Protein AF-A0A6G2A3Z2-F1 (afdb_monomer)

Secondary structure (DSSP, 8-state):
----HHHHHHHHHHHSPTT-EEEGGGGTTTS-HHHHHHHHHHHHHTTSSEEEETTEEE---EETTTTEE----GGGGS--

Mean predicted aligned error: 8.91 Å

Organism: NCBI:txid853

Structure (mmCIF, N/CA/C/O backbone):
data_AF-A0A6G2A3Z2-F1
#
_entr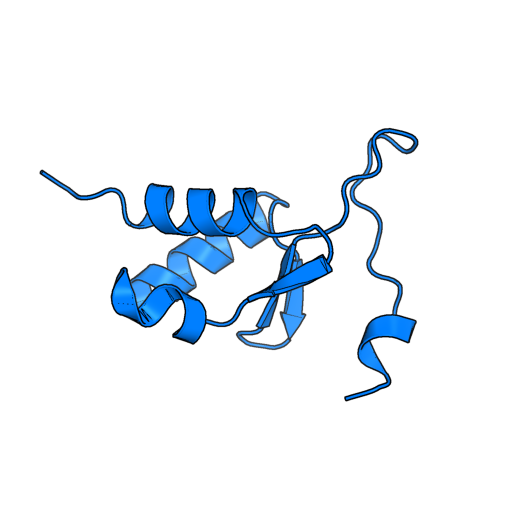y.id   AF-A0A6G2A3Z2-F1
#
loop_
_atom_site.group_PDB
_atom_site.id
_at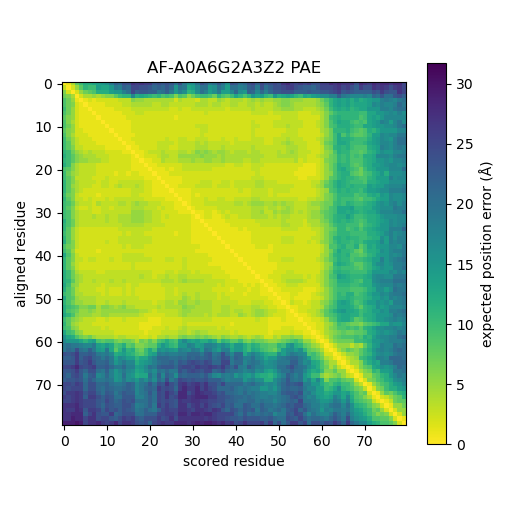om_site.type_symbol
_atom_site.label_atom_id
_atom_site.label_alt_id
_atom_site.label_comp_id
_atom_site.label_asym_id
_atom_site.label_entity_id
_atom_site.label_seq_id
_atom_site.pdbx_PDB_ins_code
_atom_site.Cartn_x
_atom_site.Cartn_y
_atom_site.Cartn_z
_atom_site.occupancy
_atom_site.B_iso_or_equiv
_atom_site.auth_seq_id
_atom_site.auth_comp_id
_atom_site.auth_asym_id
_atom_site.auth_atom_id
_atom_site.pdbx_PDB_model_num
ATOM 1 N N . MET A 1 1 ? 12.618 5.882 -22.251 1.00 41.09 1 MET A N 1
ATOM 2 C CA . MET A 1 1 ? 11.323 6.278 -21.659 1.00 41.09 1 MET A CA 1
ATOM 3 C C . MET A 1 1 ? 11.199 5.500 -20.364 1.00 41.09 1 MET A C 1
ATOM 5 O O . MET A 1 1 ? 10.998 4.298 -20.418 1.00 41.09 1 MET A O 1
ATOM 9 N N . ALA A 1 2 ? 11.497 6.120 -19.221 1.00 43.28 2 ALA A N 1
ATOM 10 C CA . ALA A 1 2 ? 11.390 5.431 -17.940 1.00 43.28 2 ALA A CA 1
ATOM 11 C C . ALA A 1 2 ? 9.899 5.287 -17.633 1.00 43.28 2 ALA A C 1
ATOM 13 O O . ALA A 1 2 ? 9.274 6.242 -17.172 1.00 43.28 2 ALA A O 1
ATOM 14 N N . ASN A 1 3 ? 9.321 4.134 -17.983 1.00 55.28 3 ASN A N 1
ATOM 15 C CA . ASN A 1 3 ? 7.993 3.756 -17.523 1.00 55.28 3 ASN A CA 1
ATOM 16 C C . ASN A 1 3 ? 7.960 4.016 -16.021 1.00 55.28 3 ASN A C 1
ATOM 18 O O . ASN A 1 3 ? 8.794 3.508 -15.271 1.00 55.28 3 ASN A O 1
ATOM 22 N N . GLY A 1 4 ? 7.076 4.916 -15.602 1.00 78.88 4 GLY A N 1
ATOM 23 C CA . GLY A 1 4 ? 6.982 5.314 -14.211 1.00 78.88 4 GLY A CA 1
ATOM 24 C C . GLY A 1 4 ? 6.385 4.166 -13.418 1.00 78.88 4 GLY A C 1
ATOM 25 O O . GLY A 1 4 ? 5.203 4.219 -13.111 1.00 78.88 4 GLY A O 1
ATOM 26 N N . TYR A 1 5 ? 7.175 3.145 -13.078 1.00 85.81 5 TYR A N 1
ATOM 27 C CA . TYR A 1 5 ? 6.741 2.022 -12.242 1.00 85.81 5 TYR A CA 1
ATOM 28 C C . TYR A 1 5 ? 6.095 2.529 -10.951 1.00 85.81 5 TYR A C 1
ATOM 30 O O . TYR A 1 5 ? 5.059 2.042 -10.517 1.00 85.81 5 TYR A O 1
ATOM 38 N N . SER A 1 6 ? 6.653 3.608 -10.397 1.00 84.25 6 SER A N 1
ATOM 39 C CA . SER A 1 6 ? 6.081 4.357 -9.280 1.00 84.25 6 SER A CA 1
ATOM 40 C C . SER A 1 6 ? 4.666 4.873 -9.555 1.00 84.25 6 SER A C 1
ATOM 42 O O . SER A 1 6 ? 3.802 4.770 -8.687 1.00 84.25 6 SER A O 1
ATOM 44 N N . LYS A 1 7 ? 4.419 5.411 -10.753 1.00 87.88 7 LYS A N 1
ATOM 45 C CA . LYS A 1 7 ? 3.113 5.906 -11.192 1.00 87.88 7 LYS A CA 1
ATOM 46 C C . LYS A 1 7 ? 2.125 4.756 -11.390 1.00 87.88 7 LYS A C 1
ATOM 48 O O . LYS A 1 7 ? 1.025 4.852 -10.867 1.00 87.88 7 LYS A O 1
ATOM 53 N N . GLN A 1 8 ? 2.528 3.670 -12.050 1.00 90.88 8 GLN A N 1
ATOM 54 C CA . GLN A 1 8 ? 1.665 2.502 -12.281 1.00 90.88 8 GLN A CA 1
ATOM 55 C C . GLN A 1 8 ? 1.234 1.841 -10.966 1.00 90.88 8 GLN A C 1
ATOM 57 O O . GLN A 1 8 ? 0.043 1.644 -10.740 1.00 90.88 8 GLN A O 1
ATOM 62 N N . ILE A 1 9 ? 2.185 1.596 -10.055 1.00 90.81 9 ILE A N 1
ATOM 63 C CA . ILE A 1 9 ? 1.904 1.075 -8.707 1.00 90.81 9 ILE A CA 1
ATOM 64 C C . ILE A 1 9 ? 0.928 2.009 -7.977 1.00 90.81 9 ILE A C 1
ATOM 66 O O . ILE A 1 9 ? -0.057 1.567 -7.389 1.00 90.81 9 ILE A O 1
ATOM 70 N N . GLN A 1 10 ? 1.168 3.322 -8.040 1.00 88.56 10 GLN A N 1
ATOM 71 C CA . GLN A 1 10 ? 0.305 4.303 -7.391 1.00 88.56 10 GLN A CA 1
ATOM 72 C C . GLN A 1 10 ? -1.103 4.352 -8.006 1.00 88.56 10 GLN A C 1
ATOM 74 O O . GLN A 1 10 ? -2.071 4.510 -7.267 1.00 88.56 10 GLN A O 1
ATOM 79 N N . GLU A 1 11 ? -1.239 4.237 -9.326 1.00 90.19 11 GLU A N 1
ATOM 80 C CA . GLU A 1 11 ? -2.530 4.203 -10.022 1.00 90.19 11 GLU A CA 1
ATOM 81 C C . GLU A 1 11 ? -3.332 2.952 -9.656 1.00 90.19 11 GLU A C 1
ATOM 83 O O . GLU A 1 11 ? -4.510 3.077 -9.327 1.00 90.19 11 GLU A O 1
ATOM 88 N N . GLN A 1 12 ? -2.691 1.781 -9.594 1.00 91.25 12 GLN A N 1
ATOM 89 C CA . GLN A 1 12 ? -3.332 0.535 -9.162 1.00 91.25 12 GLN A CA 1
ATOM 90 C C . GLN A 1 12 ? -3.841 0.637 -7.715 1.00 91.25 12 GLN A C 1
ATOM 92 O O . GLN A 1 12 ? -4.991 0.302 -7.432 1.00 91.25 12 GLN A O 1
ATOM 97 N N . ILE A 1 13 ? -3.041 1.208 -6.809 1.00 89.88 13 ILE A N 1
ATOM 98 C CA . ILE A 1 13 ? -3.464 1.454 -5.421 1.00 89.88 13 ILE A CA 1
AT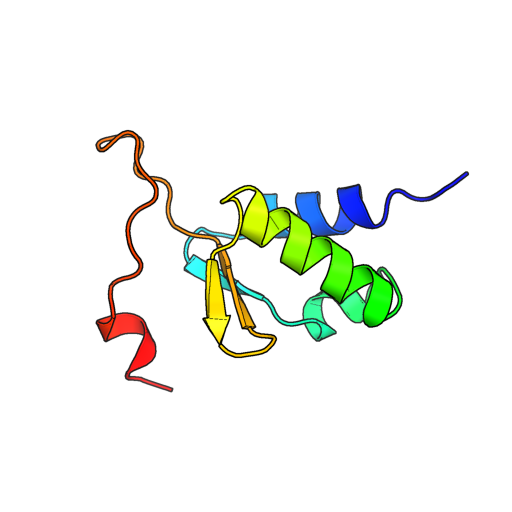OM 99 C C . ILE A 1 13 ? -4.607 2.480 -5.362 1.00 89.88 13 ILE A C 1
ATOM 101 O O . ILE A 1 13 ? -5.555 2.326 -4.592 1.00 89.88 13 ILE A O 1
ATOM 105 N N . LYS A 1 14 ? -4.564 3.545 -6.173 1.00 86.31 14 LYS A N 1
ATOM 106 C CA . LYS A 1 14 ? -5.646 4.545 -6.231 1.00 86.31 14 LYS A CA 1
ATOM 107 C C . LYS A 1 14 ? -6.954 3.955 -6.739 1.00 86.31 14 LYS A C 1
ATOM 109 O O . LYS A 1 14 ? -7.990 4.313 -6.186 1.00 86.31 14 LYS A O 1
ATOM 114 N N . ALA A 1 15 ? -6.893 3.077 -7.734 1.00 89.12 15 ALA A N 1
ATOM 115 C CA . ALA A 1 15 ? -8.056 2.427 -8.327 1.00 89.12 15 ALA A CA 1
ATOM 116 C C . ALA A 1 15 ? -8.700 1.385 -7.398 1.00 89.12 15 ALA A C 1
ATOM 118 O O . ALA A 1 15 ? -9.899 1.143 -7.497 1.00 89.12 15 ALA A O 1
ATOM 119 N N . ALA A 1 16 ? -7.931 0.792 -6.483 1.00 88.88 16 ALA A N 1
ATOM 120 C CA . ALA A 1 16 ? -8.454 -0.167 -5.518 1.00 88.88 16 ALA A CA 1
ATOM 121 C C . ALA A 1 16 ? -9.400 0.469 -4.487 1.00 88.88 16 ALA A C 1
ATOM 123 O O . ALA A 1 16 ? -9.288 1.654 -4.158 1.00 88.88 16 ALA A O 1
ATOM 124 N N . ALA A 1 17 ? -10.289 -0.337 -3.911 1.00 85.81 17 ALA A N 1
ATOM 125 C CA . ALA A 1 17 ? -11.159 0.101 -2.826 1.00 85.81 17 ALA A CA 1
ATOM 126 C C . ALA A 1 17 ? -10.357 0.451 -1.558 1.00 85.81 17 ALA A C 1
ATOM 128 O O . ALA A 1 17 ? -9.256 -0.055 -1.325 1.00 85.81 17 ALA A O 1
ATOM 129 N N . GLU A 1 18 ? -10.902 1.324 -0.719 1.00 84.06 18 GLU A N 1
ATOM 130 C CA . GLU A 1 18 ? -10.370 1.547 0.629 1.00 84.06 18 GLU A CA 1
ATOM 131 C C . GLU A 1 18 ? -10.439 0.249 1.450 1.00 84.06 18 GLU A C 1
ATOM 133 O O . GLU A 1 18 ? -11.365 -0.540 1.282 1.00 84.06 18 GLU A O 1
ATOM 138 N N . GLY A 1 19 ? -9.446 0.004 2.304 1.00 83.88 19 GLY A N 1
ATOM 139 C CA . GLY A 1 19 ? -9.286 -1.264 3.024 1.00 83.88 19 GLY A CA 1
ATOM 140 C C . GLY A 1 19 ? -8.660 -2.393 2.195 1.00 83.88 19 GLY A C 1
ATOM 141 O O . GLY A 1 19 ? -8.414 -3.468 2.731 1.00 83.88 19 GLY A O 1
ATOM 142 N N . THR A 1 20 ? -8.360 -2.172 0.907 1.00 89.38 20 THR A N 1
ATOM 143 C CA . THR A 1 20 ? -7.662 -3.179 0.088 1.00 89.38 20 THR A CA 1
ATOM 144 C C . THR A 1 20 ? -6.260 -3.432 0.632 1.00 89.38 20 THR A C 1
ATOM 146 O O . THR A 1 20 ? -5.521 -2.487 0.925 1.00 89.38 20 THR A O 1
ATOM 149 N N . ILE A 1 21 ? -5.894 -4.709 0.715 1.00 90.50 21 ILE A N 1
ATOM 150 C CA . ILE A 1 21 ? -4.569 -5.175 1.114 1.00 90.50 21 ILE A CA 1
ATOM 151 C C . ILE A 1 21 ? -3.705 -5.390 -0.133 1.00 90.50 21 ILE A C 1
ATOM 153 O O . ILE A 1 21 ? -4.180 -5.877 -1.153 1.00 90.50 21 ILE A O 1
ATOM 157 N N . PHE A 1 22 ? -2.431 -5.034 -0.020 1.00 92.44 22 PHE A N 1
ATOM 158 C CA . PHE A 1 22 ? -1.405 -5.143 -1.040 1.00 92.44 22 PHE A CA 1
ATOM 159 C C . PHE A 1 22 ? -0.162 -5.837 -0.491 1.00 92.44 22 PHE A C 1
ATOM 161 O O . PHE A 1 22 ? 0.331 -5.527 0.601 1.00 92.44 22 PHE A O 1
ATOM 168 N N . ILE A 1 23 ? 0.406 -6.707 -1.310 1.00 92.25 23 ILE A N 1
ATOM 169 C CA . ILE A 1 23 ? 1.701 -7.353 -1.126 1.00 92.25 23 ILE A CA 1
ATOM 170 C C . ILE A 1 23 ? 2.590 -7.076 -2.337 1.00 92.25 23 ILE A C 1
ATOM 172 O O . ILE A 1 23 ? 2.144 -6.603 -3.379 1.00 92.25 23 ILE A O 1
ATOM 176 N N . SER A 1 24 ? 3.889 -7.363 -2.226 1.00 90.50 24 SER A N 1
ATOM 177 C CA . SER A 1 24 ? 4.815 -7.143 -3.345 1.00 90.50 24 SER A CA 1
ATOM 178 C C . SER A 1 24 ? 4.429 -7.927 -4.601 1.00 90.50 24 SER A C 1
ATOM 180 O O . SER A 1 24 ? 4.669 -7.450 -5.703 1.00 90.50 24 SER A O 1
ATOM 182 N N . SER A 1 25 ? 3.826 -9.105 -4.436 1.00 89.62 25 SER A N 1
ATOM 183 C CA . SER A 1 25 ? 3.418 -9.962 -5.551 1.00 89.62 25 SER A CA 1
ATOM 184 C C . SER A 1 25 ? 2.308 -9.356 -6.413 1.00 89.62 25 SER A C 1
ATOM 186 O O . SER A 1 25 ? 2.281 -9.639 -7.602 1.00 89.62 25 SER A O 1
ATOM 188 N N . ASP A 1 26 ? 1.464 -8.469 -5.870 1.00 90.88 26 ASP A N 1
ATOM 189 C CA . ASP A 1 26 ? 0.386 -7.806 -6.633 1.00 90.88 26 ASP A CA 1
ATOM 190 C C . ASP A 1 26 ? 0.907 -6.855 -7.721 1.00 90.88 26 ASP A C 1
ATOM 192 O O . ASP A 1 26 ? 0.160 -6.419 -8.597 1.00 90.88 26 ASP A O 1
ATOM 196 N N . PHE A 1 27 ? 2.195 -6.512 -7.650 1.00 92.25 27 PHE A N 1
ATOM 197 C CA . PHE A 1 27 ? 2.869 -5.611 -8.580 1.00 92.25 27 PHE A CA 1
ATOM 198 C C . PHE A 1 27 ? 3.995 -6.311 -9.349 1.00 92.25 27 PHE A C 1
ATOM 200 O O . PHE A 1 27 ? 4.774 -5.629 -10.015 1.00 92.25 27 PHE A O 1
ATOM 207 N N . ALA A 1 28 ? 4.114 -7.641 -9.249 1.00 90.94 28 ALA A N 1
ATOM 208 C CA . ALA A 1 28 ? 5.208 -8.404 -9.855 1.00 90.94 28 ALA A CA 1
ATOM 209 C C . ALA A 1 28 ? 5.270 -8.250 -11.387 1.00 90.94 28 ALA A C 1
ATOM 211 O O . ALA A 1 28 ? 6.358 -8.272 -11.952 1.00 90.94 28 ALA A O 1
ATOM 212 N N . ASP A 1 29 ? 4.129 -8.011 -12.042 1.00 90.38 29 ASP A N 1
ATOM 213 C CA . ASP A 1 29 ? 4.047 -7.724 -13.481 1.00 90.38 29 ASP A CA 1
ATOM 214 C C . ASP A 1 29 ? 4.534 -6.311 -13.863 1.00 90.38 29 ASP A C 1
ATOM 216 O O . ASP A 1 29 ? 4.702 -6.003 -15.042 1.00 90.38 29 ASP A O 1
ATOM 220 N N . ILE A 1 30 ? 4.739 -5.424 -12.882 1.00 89.38 30 ILE A N 1
ATOM 221 C CA . ILE A 1 30 ? 5.112 -4.021 -13.107 1.00 89.38 30 ILE A CA 1
ATOM 222 C C . ILE A 1 30 ? 6.620 -3.819 -12.982 1.00 89.38 30 ILE A C 1
ATOM 224 O O . ILE A 1 30 ? 7.200 -3.119 -13.807 1.00 89.38 30 ILE A O 1
ATOM 228 N N . ALA A 1 31 ? 7.256 -4.357 -11.937 1.00 89.69 31 ALA A N 1
ATOM 229 C CA . ALA A 1 31 ? 8.678 -4.133 -11.668 1.00 89.69 31 ALA A CA 1
ATOM 230 C C . ALA A 1 31 ? 9.292 -5.227 -10.781 1.00 89.69 31 ALA A C 1
ATOM 232 O O . ALA A 1 31 ? 8.592 -6.043 -10.193 1.00 89.69 31 ALA A O 1
ATOM 233 N N . ASP A 1 32 ? 10.614 -5.196 -10.605 1.00 90.75 32 ASP A N 1
ATOM 234 C CA . ASP A 1 32 ? 11.306 -6.090 -9.675 1.00 90.75 32 ASP A CA 1
ATOM 235 C C . ASP A 1 32 ? 10.907 -5.833 -8.213 1.00 90.75 32 ASP A C 1
ATOM 237 O O . ASP A 1 32 ? 10.596 -4.707 -7.802 1.00 90.75 32 ASP A O 1
ATOM 241 N N . THR A 1 33 ? 11.006 -6.872 -7.379 1.00 89.19 33 THR A N 1
ATOM 242 C CA . THR A 1 33 ? 10.606 -6.837 -5.962 1.00 89.19 33 THR A CA 1
ATOM 243 C C . THR A 1 33 ? 11.260 -5.699 -5.171 1.00 89.19 33 THR A C 1
ATOM 245 O O . THR A 1 33 ? 10.610 -5.097 -4.313 1.00 89.19 33 THR A O 1
ATOM 248 N N . GLU A 1 34 ? 12.524 -5.362 -5.450 1.00 90.38 34 GLU A N 1
ATOM 249 C CA . GLU A 1 34 ? 13.215 -4.251 -4.783 1.00 90.38 34 GLU A CA 1
ATOM 250 C C . GLU A 1 34 ? 12.577 -2.895 -5.129 1.00 90.38 34 GLU A C 1
ATOM 252 O O . GLU A 1 34 ? 12.268 -2.097 -4.235 1.00 90.38 34 GLU A O 1
ATOM 257 N N . THR A 1 35 ? 12.298 -2.668 -6.416 1.00 90.56 35 THR A N 1
ATOM 258 C CA . THR A 1 35 ? 11.622 -1.465 -6.917 1.00 90.56 35 THR A CA 1
ATOM 259 C C . THR A 1 35 ? 10.226 -1.340 -6.320 1.00 90.56 35 THR A C 1
ATOM 261 O O . THR A 1 35 ? 9.861 -0.265 -5.831 1.00 90.56 35 THR A O 1
ATOM 264 N N . ILE A 1 36 ? 9.458 -2.431 -6.288 1.00 92.19 36 ILE A N 1
ATOM 265 C CA . ILE A 1 36 ? 8.123 -2.460 -5.677 1.00 92.19 36 ILE A CA 1
ATOM 266 C C . ILE A 1 36 ? 8.217 -2.103 -4.195 1.00 92.19 36 ILE A C 1
ATOM 268 O O . ILE A 1 36 ? 7.564 -1.167 -3.736 1.00 92.19 36 ILE A O 1
ATOM 272 N N . ARG A 1 37 ? 9.085 -2.787 -3.440 1.00 91.38 37 ARG A N 1
ATOM 273 C CA . ARG A 1 37 ? 9.250 -2.569 -1.998 1.00 91.38 37 ARG A CA 1
ATOM 274 C C . ARG A 1 37 ? 9.645 -1.130 -1.677 1.00 91.38 37 ARG A C 1
ATOM 276 O O . ARG A 1 37 ? 9.123 -0.550 -0.724 1.00 91.38 37 ARG A O 1
ATOM 283 N N . ARG A 1 38 ? 10.540 -0.530 -2.467 1.00 91.75 38 ARG A N 1
ATOM 284 C CA . ARG A 1 38 ? 10.933 0.878 -2.313 1.00 91.75 38 ARG A CA 1
ATOM 285 C C . ARG A 1 38 ? 9.749 1.819 -2.544 1.00 91.75 38 ARG A C 1
ATOM 287 O O . ARG A 1 38 ? 9.565 2.757 -1.768 1.00 91.75 38 ARG A O 1
ATOM 294 N N . ASN A 1 39 ? 8.926 1.552 -3.558 1.00 91.88 39 ASN A N 1
ATOM 295 C CA . ASN A 1 39 ? 7.724 2.338 -3.839 1.00 91.88 39 ASN A CA 1
ATOM 296 C C . ASN A 1 39 ? 6.661 2.192 -2.745 1.00 91.88 39 ASN A C 1
ATOM 298 O O . ASN A 1 39 ? 6.178 3.208 -2.252 1.00 91.88 39 ASN A O 1
ATOM 302 N N . LEU A 1 40 ? 6.356 0.970 -2.301 1.00 91.75 40 LEU A N 1
ATOM 303 C CA . LEU A 1 40 ? 5.403 0.718 -1.213 1.00 91.75 40 LEU A CA 1
ATOM 304 C C . LEU A 1 40 ? 5.845 1.381 0.094 1.00 91.75 40 LEU A C 1
ATOM 306 O O . LEU A 1 40 ? 5.041 2.025 0.765 1.00 91.75 40 LEU A O 1
ATOM 310 N N . ASN A 1 41 ? 7.139 1.319 0.425 1.00 90.62 41 ASN A N 1
ATOM 311 C CA . ASN A 1 41 ? 7.683 2.034 1.581 1.00 90.62 41 ASN A CA 1
ATOM 312 C C . ASN A 1 41 ? 7.530 3.554 1.445 1.00 90.62 41 ASN A C 1
ATOM 314 O O . ASN A 1 41 ? 7.163 4.209 2.416 1.00 90.62 41 ASN A O 1
ATOM 318 N N . ARG A 1 42 ? 7.765 4.122 0.255 1.00 90.31 42 ARG A N 1
ATOM 319 C CA . ARG A 1 42 ? 7.572 5.560 0.007 1.00 90.31 42 ARG A CA 1
ATOM 320 C C . ARG A 1 42 ? 6.105 5.968 0.144 1.00 90.31 42 ARG A C 1
ATOM 322 O O . ARG A 1 42 ? 5.818 6.989 0.755 1.00 90.31 42 ARG A O 1
ATOM 329 N N . LEU A 1 43 ? 5.185 5.167 -0.391 1.00 89.31 43 LEU A N 1
ATOM 330 C CA . LEU A 1 43 ? 3.741 5.389 -0.264 1.00 89.31 43 LEU A CA 1
ATOM 331 C C . LEU A 1 43 ? 3.268 5.252 1.187 1.00 89.31 43 LEU A C 1
ATOM 333 O O . LEU A 1 43 ?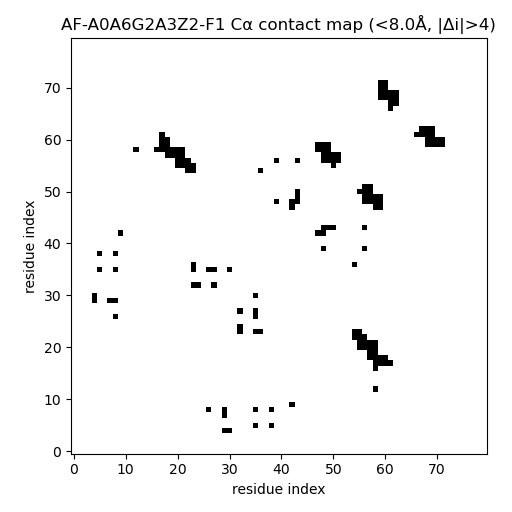 2.387 5.992 1.610 1.00 89.31 43 LEU A O 1
ATOM 337 N N . THR A 1 44 ? 3.905 4.368 1.956 1.00 90.12 44 THR A N 1
ATOM 338 C CA . THR A 1 44 ? 3.665 4.240 3.396 1.00 90.12 44 THR A CA 1
ATOM 339 C C . THR A 1 44 ? 4.135 5.483 4.152 1.00 90.12 44 THR A C 1
ATOM 341 O O . THR A 1 44 ? 3.395 6.028 4.960 1.00 90.12 44 THR A O 1
ATOM 344 N N . GLN A 1 45 ? 5.342 5.983 3.861 1.00 86.06 45 GLN A N 1
ATOM 345 C CA . GLN A 1 45 ? 5.864 7.220 4.464 1.00 86.06 45 GLN A CA 1
ATOM 346 C C . GLN A 1 45 ? 5.029 8.451 4.094 1.00 86.06 45 GLN A C 1
ATOM 348 O O . GLN A 1 45 ? 4.911 9.373 4.891 1.00 86.06 45 GLN A O 1
ATOM 353 N N . 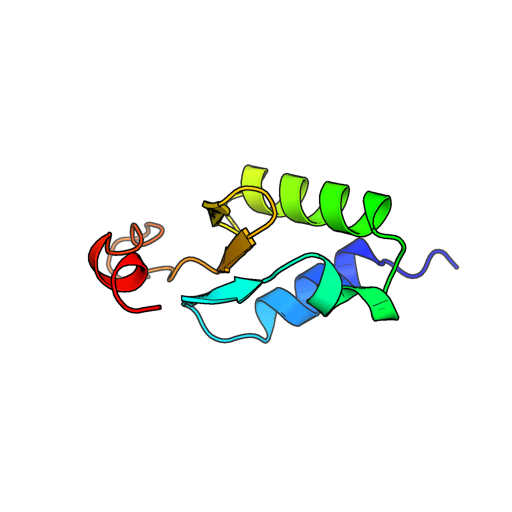ALA A 1 46 ? 4.433 8.457 2.901 1.00 84.44 46 ALA A N 1
ATOM 354 C CA . ALA A 1 46 ? 3.529 9.509 2.449 1.00 84.44 46 ALA A CA 1
ATOM 355 C C . ALA A 1 46 ? 2.109 9.414 3.050 1.00 84.44 46 ALA A C 1
ATOM 357 O O . ALA A 1 46 ? 1.273 10.250 2.722 1.00 84.44 46 ALA A O 1
ATOM 358 N N . GLY A 1 47 ? 1.807 8.395 3.867 1.00 82.38 47 GLY A N 1
ATOM 359 C CA . GLY A 1 47 ? 0.481 8.183 4.466 1.00 82.38 47 GLY A CA 1
ATOM 360 C C . GLY A 1 47 ? -0.576 7.611 3.514 1.00 82.38 47 GLY A C 1
ATOM 361 O O . GLY A 1 47 ? -1.726 7.440 3.899 1.00 82.38 47 GLY A O 1
ATOM 362 N N . MET A 1 48 ? -0.203 7.282 2.275 1.00 84.88 48 MET A N 1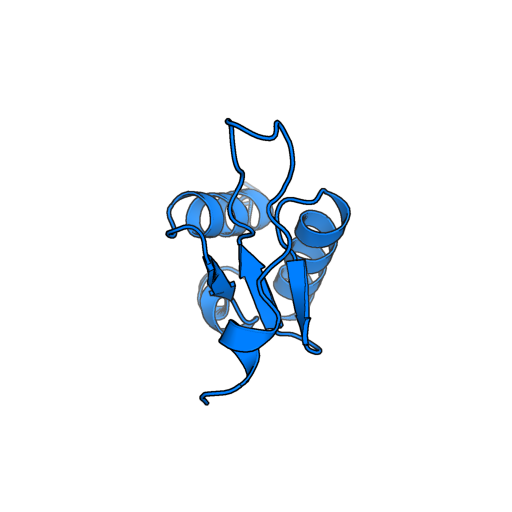
ATOM 363 C CA . MET A 1 48 ? -1.124 6.739 1.270 1.00 84.88 48 MET A CA 1
ATOM 364 C C . MET A 1 48 ? -1.381 5.236 1.446 1.00 84.88 48 MET A C 1
ATOM 366 O O . MET A 1 48 ? -2.398 4.720 0.989 1.00 84.88 48 MET A O 1
ATOM 370 N N . LEU A 1 49 ? -0.446 4.536 2.084 1.00 89.38 49 LEU A N 1
ATOM 371 C CA . LEU A 1 49 ? -0.593 3.154 2.520 1.00 89.38 49 LEU A CA 1
ATOM 372 C C . LEU A 1 49 ? -0.286 3.070 4.011 1.00 89.38 49 LEU A C 1
ATOM 374 O O . LEU A 1 49 ? 0.541 3.820 4.529 1.00 89.38 49 LEU A O 1
ATOM 378 N N . ARG A 1 50 ? -0.883 2.097 4.689 1.00 87.44 50 ARG A N 1
ATOM 379 C CA . ARG A 1 50 ? -0.531 1.737 6.057 1.00 87.44 50 ARG A CA 1
ATOM 380 C C . ARG A 1 50 ? 0.083 0.350 6.058 1.00 87.44 50 ARG A C 1
ATOM 382 O O . ARG A 1 50 ? -0.448 -0.585 5.476 1.00 87.44 50 ARG A O 1
ATOM 389 N N . ARG A 1 51 ? 1.230 0.200 6.712 1.00 88.56 51 ARG A N 1
ATOM 390 C CA . ARG A 1 51 ? 1.863 -1.109 6.859 1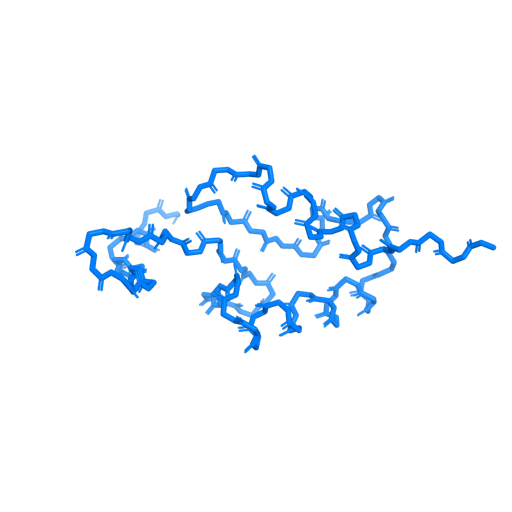.00 88.56 51 ARG A CA 1
ATOM 391 C C . ARG A 1 51 ? 1.251 -1.836 8.051 1.00 88.56 51 ARG A C 1
ATOM 393 O O . ARG A 1 51 ? 1.451 -1.398 9.181 1.00 88.56 51 ARG A O 1
ATOM 400 N N . ILE A 1 52 ? 0.558 -2.941 7.790 1.00 86.62 52 ILE A N 1
ATOM 401 C CA . ILE A 1 52 ? -0.037 -3.790 8.833 1.00 86.62 52 ILE A CA 1
ATOM 402 C C . ILE A 1 52 ? 0.912 -4.917 9.251 1.00 86.62 52 ILE A C 1
ATOM 404 O O . ILE A 1 52 ? 1.040 -5.209 10.435 1.00 86.62 52 ILE A O 1
ATOM 408 N N . LEU A 1 53 ? 1.656 -5.496 8.299 1.00 87.56 53 LEU A N 1
ATOM 409 C CA . LEU A 1 53 ? 2.644 -6.551 8.549 1.00 87.56 53 LEU A CA 1
ATOM 410 C C . LEU A 1 53 ? 3.894 -6.361 7.678 1.00 87.56 53 LEU A C 1
ATOM 412 O O . LEU A 1 53 ? 3.979 -5.509 6.783 1.00 87.56 53 LEU A O 1
ATOM 416 N N . LYS A 1 54 ? 4.936 -7.157 7.935 1.00 85.81 54 LYS A N 1
ATOM 417 C CA . LYS A 1 54 ? 6.167 -7.104 7.142 1.00 85.81 54 LYS A CA 1
ATOM 418 C C . LYS A 1 54 ? 5.886 -7.551 5.701 1.00 85.81 54 LYS A C 1
ATOM 420 O O . LYS A 1 54 ? 5.820 -8.737 5.430 1.00 85.81 54 LYS A O 1
ATOM 425 N N . GLY A 1 55 ? 5.807 -6.582 4.786 1.00 86.94 55 GLY A N 1
ATOM 426 C CA . GLY A 1 55 ? 5.537 -6.843 3.367 1.00 86.94 55 GLY A CA 1
ATOM 427 C C . GLY A 1 55 ? 4.052 -6.815 3.003 1.00 86.94 55 GLY A C 1
ATOM 428 O O . GLY A 1 55 ? 3.731 -7.082 1.852 1.00 86.94 55 GLY A O 1
ATOM 429 N N . VAL A 1 56 ? 3.183 -6.460 3.956 1.00 90.25 56 VAL A N 1
ATOM 430 C CA . VAL A 1 56 ? 1.736 -6.341 3.765 1.00 90.25 56 VAL A CA 1
ATOM 431 C C . VAL A 1 56 ? 1.310 -4.918 4.105 1.00 90.25 56 VAL A C 1
ATOM 433 O O . VAL A 1 56 ? 1.643 -4.388 5.173 1.00 90.25 56 VAL A O 1
ATOM 436 N N . TYR A 1 57 ? 0.585 -4.307 3.184 1.00 93.00 57 TYR A N 1
ATOM 437 C CA . TYR A 1 57 ? 0.177 -2.914 3.233 1.00 93.00 57 TYR A CA 1
ATOM 438 C C . TYR A 1 57 ? -1.325 -2.833 2.993 1.00 93.00 57 TYR A C 1
ATOM 440 O O . TYR A 1 57 ? -1.834 -3.561 2.160 1.00 93.00 57 TYR A O 1
ATOM 448 N N . GLU A 1 58 ? -2.038 -1.947 3.667 1.00 90.62 58 GLU A N 1
ATOM 449 C CA . GLU A 1 58 ? -3.430 -1.636 3.348 1.00 90.62 58 GLU A CA 1
ATOM 450 C C . GLU A 1 58 ? -3.534 -0.224 2.775 1.00 90.62 58 GLU A C 1
ATOM 452 O O . GLU A 1 58 ? -2.729 0.658 3.100 1.00 90.62 58 GLU A O 1
ATOM 457 N N . LYS A 1 59 ? -4.556 0.013 1.956 1.00 89.56 59 LYS A N 1
ATOM 458 C CA . LYS A 1 59 ? -5.005 1.368 1.645 1.00 89.56 59 LYS A CA 1
ATOM 459 C C . LYS A 1 59 ? -5.925 1.848 2.768 1.00 89.56 59 LYS A C 1
ATOM 461 O O . LYS A 1 59 ? -7.054 1.360 2.839 1.00 89.56 59 LYS A O 1
ATOM 466 N N . PRO A 1 60 ? -5.482 2.789 3.621 1.00 81.44 60 PRO A N 1
ATOM 467 C CA . PRO A 1 60 ? -6.308 3.280 4.709 1.00 81.44 60 PRO A CA 1
ATOM 468 C C . PRO A 1 60 ? -7.558 3.953 4.143 1.00 81.44 60 PRO A C 1
ATOM 470 O O . PRO A 1 60 ? -7.518 4.591 3.086 1.00 81.44 60 PRO A O 1
ATOM 473 N N . LYS A 1 61 ? -8.669 3.813 4.863 1.00 72.75 61 LYS A N 1
ATOM 474 C CA . LYS A 1 61 ? -9.897 4.542 4.560 1.00 72.75 61 LYS A CA 1
ATOM 475 C C . LYS A 1 61 ? -9.700 5.997 4.972 1.00 72.75 61 LYS A C 1
ATOM 477 O O . LYS A 1 61 ? -9.380 6.270 6.125 1.00 72.75 61 LYS A O 1
ATOM 482 N N . TYR A 1 62 ? -9.843 6.934 4.048 1.00 62.34 62 TYR A N 1
ATOM 483 C CA . TYR A 1 62 ? -9.748 8.357 4.346 1.00 62.34 62 TYR A CA 1
ATOM 484 C C . TYR A 1 62 ? -11.148 8.884 4.658 1.00 62.34 62 TYR A C 1
ATOM 486 O O . TYR A 1 62 ? -12.012 8.975 3.781 1.00 62.34 62 TYR A O 1
ATOM 494 N N . SER A 1 63 ? -11.403 9.220 5.924 1.00 52.12 63 SER A N 1
ATOM 495 C CA . SER A 1 63 ? -12.697 9.774 6.309 1.00 52.12 63 SER A CA 1
ATOM 496 C C . SER A 1 63 ? -12.679 11.275 6.093 1.00 52.12 63 SER A C 1
ATOM 498 O O . SER A 1 63 ? -12.183 12.032 6.921 1.00 52.12 63 SER A O 1
ATOM 500 N N . LYS A 1 64 ? -13.318 11.719 5.006 1.00 51.31 64 LYS A N 1
ATOM 501 C CA . LYS A 1 64 ? -13.593 13.146 4.765 1.00 51.31 64 LYS A CA 1
ATOM 502 C C . LYS A 1 64 ? -14.386 13.813 5.899 1.00 51.31 64 LYS A C 1
ATOM 504 O O . LYS A 1 64 ? -14.388 15.031 5.981 1.00 51.31 64 LYS A O 1
ATOM 509 N N . LEU A 1 65 ? -15.077 13.034 6.739 1.00 51.81 65 LEU A N 1
ATOM 510 C CA . LEU A 1 65 ? -15.810 13.540 7.905 1.00 51.81 65 LEU A CA 1
ATOM 511 C C . LEU A 1 65 ? -14.889 13.866 9.086 1.00 51.81 65 LEU A C 1
ATOM 513 O O . LEU A 1 65 ? -15.227 14.729 9.885 1.00 51.81 65 LEU A O 1
ATOM 517 N N . LEU A 1 66 ? -13.757 13.166 9.199 1.00 54.09 66 LEU A N 1
ATOM 518 C CA . LEU A 1 66 ? -12.779 13.355 10.275 1.00 54.09 66 LEU A CA 1
ATOM 519 C C . LEU A 1 66 ? -11.574 14.191 9.818 1.00 54.09 66 LEU A C 1
ATOM 521 O O . LEU A 1 66 ? -10.760 14.568 10.646 1.00 54.09 66 LEU A O 1
ATOM 525 N N . ASP A 1 67 ? -11.465 14.457 8.511 1.00 51.00 67 ASP A N 1
ATOM 526 C CA . ASP A 1 67 ? -10.277 15.010 7.840 1.00 51.00 67 ASP A CA 1
ATOM 527 C C . ASP A 1 67 ? -8.980 14.238 8.162 1.00 51.00 67 ASP A C 1
ATOM 529 O O . ASP A 1 67 ? -7.862 14.735 8.046 1.00 51.00 67 ASP A O 1
ATOM 533 N N . GLU A 1 68 ? -9.142 12.973 8.551 1.00 48.88 68 GLU A N 1
ATOM 534 C CA . GLU A 1 68 ? -8.083 12.098 9.029 1.00 48.88 68 GLU A CA 1
ATOM 535 C C . GLU A 1 68 ? -8.166 10.728 8.348 1.00 48.88 68 GLU A C 1
ATOM 537 O O . GLU A 1 68 ? -9.226 10.243 7.921 1.00 48.88 68 GLU A O 1
ATOM 542 N N . TYR A 1 69 ? -7.009 10.075 8.257 1.00 56.62 69 TYR A N 1
ATOM 543 C CA . TYR A 1 69 ? -6.932 8.668 7.892 1.00 56.62 69 TYR A CA 1
ATOM 544 C C . TYR A 1 69 ? -7.564 7.850 9.018 1.00 56.62 69 TYR A C 1
ATOM 546 O O . TYR A 1 69 ? -7.078 7.874 10.148 1.00 56.62 69 TYR A O 1
ATOM 554 N N . VAL A 1 70 ? -8.646 7.130 8.715 1.00 53.88 70 VAL A N 1
ATOM 555 C CA . VAL A 1 70 ? -9.308 6.261 9.688 1.00 53.88 70 VAL A CA 1
ATOM 556 C C . VAL A 1 70 ? -8.297 5.205 10.105 1.00 53.88 70 VAL A C 1
ATOM 558 O O . VAL A 1 70 ? -7.774 4.461 9.270 1.00 53.88 70 VAL A O 1
ATOM 561 N N . ALA A 1 71 ? -7.986 5.159 11.397 1.00 50.66 71 ALA A N 1
ATOM 562 C CA . ALA A 1 71 ? -7.202 4.077 11.952 1.00 50.66 71 ALA A CA 1
ATOM 563 C C . ALA A 1 71 ? -7.950 2.768 11.670 1.00 50.66 71 ALA A C 1
ATOM 565 O O . ALA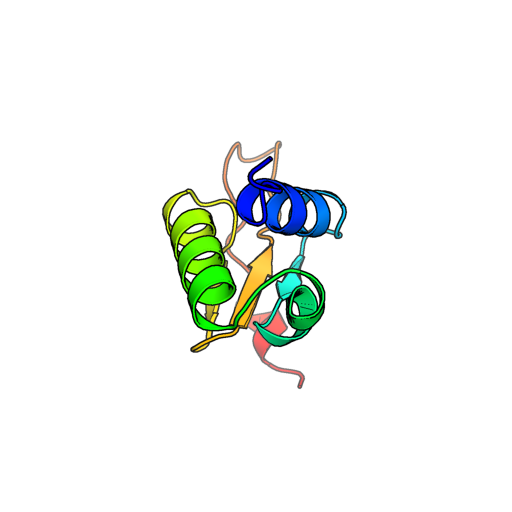 A 1 71 ? -9.056 2.586 12.159 1.00 50.66 71 ALA A O 1
ATOM 566 N N . ALA A 1 72 ? -7.357 1.889 10.856 1.00 49.88 72 ALA A N 1
ATOM 567 C CA . ALA A 1 72 ? -7.777 0.499 10.706 1.00 49.88 72 ALA A CA 1
ATOM 568 C C . ALA A 1 72 ? -8.201 -0.067 12.061 1.00 49.88 72 ALA A C 1
ATOM 570 O O . ALA A 1 72 ? -7.377 -0.115 12.986 1.00 49.88 72 ALA A O 1
ATOM 571 N N . ASP A 1 73 ? -9.474 -0.439 12.157 1.00 45.31 73 ASP A N 1
ATOM 572 C CA . ASP A 1 73 ? -10.016 -1.155 13.296 1.00 45.31 73 ASP A CA 1
ATOM 573 C C . ASP A 1 73 ? -9.179 -2.429 13.496 1.00 45.31 73 ASP A C 1
ATOM 575 O O . ASP A 1 73 ? -9.103 -3.260 12.583 1.00 45.31 73 ASP A O 1
ATOM 579 N N . PRO A 1 74 ? -8.531 -2.617 14.660 1.00 50.56 74 PRO A N 1
ATOM 580 C CA . PRO A 1 74 ? -7.727 -3.808 14.939 1.00 50.56 74 PRO A CA 1
ATOM 581 C C . PRO A 1 74 ? -8.537 -5.117 14.874 1.00 50.56 74 PRO A C 1
ATOM 583 O O . PRO A 1 74 ? -7.949 -6.194 14.819 1.00 50.56 74 PRO A O 1
ATOM 586 N N . GLU A 1 75 ? -9.869 -5.038 14.823 1.00 46.38 75 GLU A N 1
ATOM 587 C CA . GLU A 1 75 ? -10.774 -6.175 14.635 1.00 46.38 75 GLU A CA 1
ATOM 588 C C . GLU A 1 75 ? -10.724 -6.782 13.220 1.00 46.38 75 GLU A C 1
ATOM 590 O O . GLU A 1 75 ? -10.926 -7.986 13.068 1.00 46.38 75 GLU A O 1
ATOM 595 N N . ALA A 1 76 ? -10.381 -6.007 12.181 1.00 49.62 76 ALA A N 1
ATOM 596 C CA . ALA A 1 76 ? -10.299 -6.524 10.807 1.00 49.62 76 ALA A CA 1
ATOM 597 C C . ALA A 1 76 ? -9.111 -7.483 10.592 1.00 49.62 76 ALA A C 1
ATOM 599 O O . ALA A 1 76 ? -9.089 -8.246 9.628 1.00 49.62 76 ALA A O 1
ATOM 600 N N . VAL A 1 77 ? -8.131 -7.471 11.501 1.00 51.31 77 VAL A N 1
ATOM 601 C CA . VAL A 1 77 ? -6.937 -8.329 11.447 1.00 51.31 77 VAL A CA 1
ATOM 602 C C . VAL A 1 77 ? -7.205 -9.723 12.045 1.00 51.31 77 VAL A C 1
ATOM 604 O O . VAL A 1 77 ? -6.388 -10.624 11.877 1.00 51.31 77 VAL A O 1
ATOM 607 N N . ALA A 1 78 ? -8.344 -9.943 12.713 1.00 47.81 78 ALA A N 1
ATOM 608 C CA . ALA A 1 78 ? -8.559 -11.130 13.547 1.00 47.81 78 ALA A CA 1
ATOM 609 C C . ALA A 1 78 ? -9.275 -12.324 12.876 1.00 47.81 78 ALA A C 1
ATOM 611 O O . ALA A 1 78 ? -9.483 -13.328 13.548 1.00 47.81 78 ALA A O 1
ATOM 612 N N . ASN A 1 79 ? -9.633 -12.266 11.586 1.00 42.53 79 ASN A N 1
ATOM 613 C CA . ASN A 1 79 ? -10.366 -13.354 10.909 1.00 42.53 79 ASN A CA 1
ATOM 614 C C . ASN A 1 79 ? -9.721 -13.792 9.580 1.00 42.53 79 ASN A C 1
ATOM 616 O O . ASN A 1 79 ? -10.383 -13.793 8.541 1.00 42.53 79 ASN A O 1
ATOM 620 N N . ALA A 1 80 ? -8.437 -14.155 9.609 1.00 43.91 80 ALA A N 1
ATOM 621 C CA . ALA A 1 80 ? -7.775 -14.875 8.517 1.00 43.91 80 ALA A CA 1
ATOM 622 C C . ALA A 1 80 ? -7.379 -16.286 8.962 1.00 43.91 80 ALA A C 1
ATOM 624 O O . ALA A 1 80 ? -6.888 -16.416 10.107 1.00 43.91 80 ALA A O 1
#

pLDDT: mean 77.9, std 17.66, range [41.09, 93.0]

InterPro domains:
  IPR045738 Protein of unknown function DUF6088 [PF19570] (8-79)

Foldseek 3Di:
DPPPLLVVLVVVLVPDDAFDKDFLVVSVVSDDSVVSVVSQVVCCVVVQWPDPDDRMIGRFDQDPVVNDGPDPDPVVVPDD

Solvent-accessible surface area (backbone atoms only — not comparable to full-atom values): 4899 Å² total; per-residue (Å²): 132,83,75,53,52,65,54,55,56,49,49,55,59,65,73,45,61,69,65,41,76,46,44,62,73,82,42,52,94,69,45,56,68,68,60,43,50,54,44,53,51,50,36,32,76,69,67,62,25,41,75,81,48,97,69,34,31,29,27,55,40,70,36,81,88,72,78,39,72,45,76,77,62,76,70,77,75,73,81,123

Radius of gyration: 13.08 Å; Cα contacts (8 Å, |Δi|>4): 82; chains: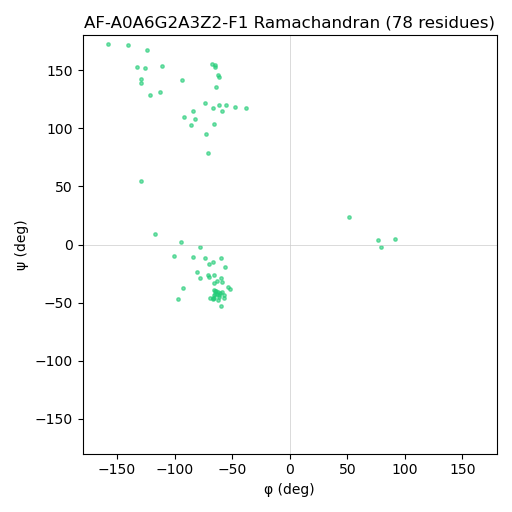 1; bounding box: 29×30×37 Å

Sequence (80 aa):
MANGYSKQIQEQIKAAAEGTIFISSDFADIADTETIRRNLNRLTQAGMLRRILKGVYEKPKYSKLLDEYVAADPEAVANA

Nearest PDB structures (foldseek):
  7wup-assembly1_B  TM=6.295E-01  e=2.201E-02  Apiospora montagnei NRRL 25634
  8gzi-assembly1_A  TM=5.961E-01  e=4.098E-02  Apiospora montagnei NRRL 25634
  2heo-assembly1_A  TM=7.764E-01  e=3.255E-01  Mus musculus
  7y3h-assembly1_A  TM=5.255E-01  e=5.041E-02  Apiospora montagnei NRRL 25634
  1mkm-assembly1_B  TM=7.665E-01  e=2.101E+00  Thermotoga maritima